Protein AF-A0A526YG05-F1 (afdb_monomer_lite)

Secondary structure (DSSP, 8-state):
--------PPPPEEEEETHHHHHHHS----HHHHHHHHHHTT-EEE-SSSEEEEEPPTT-TT--SHHHHHHHHHHHH-GGGS---PPP--TTS---------

Structure (mmCIF, N/CA/C/O backbone):
data_AF-A0A526YG05-F1
#
_entry.id   AF-A0A526YG05-F1
#
loop_
_atom_site.group_PDB
_atom_site.id
_atom_site.type_symbol
_atom_site.label_atom_id
_atom_site.label_alt_id
_atom_site.label_comp_id
_atom_site.label_asym_id
_atom_site.label_entity_id
_atom_site.label_seq_id
_atom_site.pdbx_PDB_ins_code
_atom_site.Cartn_x
_atom_site.Cartn_y
_atom_site.Cartn_z
_atom_site.occupancy
_atom_site.B_iso_or_equiv
_atom_site.auth_seq_id
_atom_site.auth_comp_id
_atom_site.auth_asym_id
_atom_site.auth_atom_id
_atom_site.pdbx_PDB_model_num
ATOM 1 N N . THR A 1 1 ? 12.197 -4.692 -39.256 1.00 62.41 1 THR A N 1
ATOM 2 C CA . THR A 1 1 ? 12.062 -3.324 -38.724 1.00 62.41 1 THR A CA 1
ATOM 3 C C . THR A 1 1 ? 12.795 -3.284 -37.409 1.00 62.41 1 THR A C 1
ATOM 5 O O . THR A 1 1 ? 12.366 -3.948 -36.477 1.00 62.41 1 THR A O 1
ATOM 8 N N . GLU A 1 2 ? 13.958 -2.645 -37.375 1.00 64.94 2 GLU A N 1
ATOM 9 C CA . GLU A 1 2 ? 14.786 -2.554 -36.171 1.00 64.94 2 GLU A CA 1
ATOM 10 C C . GLU A 1 2 ? 14.301 -1.355 -35.351 1.00 64.94 2 GLU A C 1
ATOM 12 O O . GLU A 1 2 ? 14.252 -0.232 -35.853 1.00 64.94 2 GLU A O 1
ATOM 17 N N . VAL A 1 3 ? 13.844 -1.601 -34.123 1.00 72.06 3 VAL A N 1
ATOM 18 C CA . VAL A 1 3 ? 13.424 -0.527 -33.219 1.00 72.06 3 VAL A CA 1
ATOM 19 C C . VAL A 1 3 ? 14.682 0.028 -32.562 1.00 72.06 3 VAL A C 1
ATOM 21 O O . VAL A 1 3 ? 15.208 -0.556 -31.619 1.00 72.06 3 VAL A O 1
ATOM 24 N N . VAL A 1 4 ? 15.177 1.151 -33.077 1.00 72.75 4 VAL A N 1
ATOM 25 C CA . VAL A 1 4 ? 16.308 1.877 -32.491 1.00 72.75 4 VAL A CA 1
ATOM 26 C C . VAL A 1 4 ? 15.755 2.878 -31.466 1.00 72.75 4 VAL A C 1
ATOM 28 O O . VAL A 1 4 ? 14.935 3.720 -31.822 1.00 72.75 4 VAL A O 1
ATOM 31 N N . GLY A 1 5 ? 16.170 2.784 -30.194 1.00 71.69 5 GLY A N 1
ATOM 32 C CA . GLY A 1 5 ? 15.855 3.784 -29.154 1.00 71.69 5 GLY A CA 1
ATOM 33 C C . GLY A 1 5 ? 14.819 3.405 -28.082 1.00 71.69 5 GLY A C 1
ATOM 34 O O . GLY A 1 5 ? 14.481 4.249 -27.255 1.00 71.69 5 GLY A O 1
ATOM 35 N N . TYR A 1 6 ? 14.320 2.164 -28.037 1.00 74.38 6 TYR A N 1
ATOM 36 C CA . TYR A 1 6 ? 13.454 1.724 -26.933 1.00 74.38 6 TYR A CA 1
ATOM 37 C C . TYR A 1 6 ? 14.284 1.384 -25.683 1.00 74.38 6 TYR A C 1
ATOM 39 O O . TYR A 1 6 ? 14.960 0.360 -25.643 1.00 74.38 6 TYR A O 1
ATOM 47 N N . ALA A 1 7 ? 14.220 2.235 -24.656 1.00 70.88 7 ALA A N 1
ATOM 48 C CA . ALA A 1 7 ? 14.976 2.075 -23.407 1.00 70.88 7 ALA A CA 1
ATOM 49 C C . ALA A 1 7 ? 14.330 1.114 -22.381 1.00 70.88 7 ALA A C 1
ATOM 51 O O . ALA A 1 7 ? 14.870 0.927 -21.293 1.00 70.88 7 ALA A O 1
ATOM 52 N N . GLY A 1 8 ? 13.193 0.485 -22.704 1.00 71.75 8 GLY A N 1
ATOM 53 C CA . GLY A 1 8 ? 12.417 -0.285 -21.727 1.00 71.75 8 GLY A CA 1
ATOM 54 C C . GLY A 1 8 ? 11.629 0.602 -20.759 1.00 71.75 8 GLY A C 1
ATOM 55 O O . GLY A 1 8 ? 11.877 1.797 -20.624 1.00 71.75 8 GLY A O 1
ATOM 56 N N . HIS A 1 9 ? 10.639 0.014 -20.088 1.00 76.62 9 HIS A N 1
ATOM 57 C CA . HIS A 1 9 ? 9.933 0.667 -18.986 1.00 76.62 9 HIS A CA 1
ATOM 58 C C . HIS A 1 9 ? 10.648 0.354 -17.666 1.00 76.62 9 HIS A C 1
ATOM 60 O O . HIS A 1 9 ? 10.684 -0.805 -17.245 1.00 76.62 9 HIS A O 1
ATOM 66 N N . ALA A 1 10 ? 11.170 1.380 -16.992 1.00 84.00 10 ALA A N 1
ATOM 67 C CA . ALA A 1 10 ? 11.683 1.246 -15.633 1.00 84.00 10 ALA A CA 1
ATOM 68 C C . ALA A 1 10 ? 10.510 1.277 -14.631 1.00 84.00 10 ALA A C 1
ATOM 70 O O . ALA A 1 10 ? 9.753 2.250 -14.624 1.00 84.00 10 ALA A O 1
ATOM 71 N N . PRO A 1 11 ? 10.315 0.235 -13.804 1.00 86.06 11 PRO A N 1
ATOM 72 C CA . PRO A 1 11 ? 9.253 0.232 -12.805 1.00 86.06 11 PRO A CA 1
ATOM 73 C C . PRO A 1 11 ? 9.500 1.304 -11.740 1.00 86.06 11 PRO A C 1
ATOM 75 O O . PRO A 1 11 ? 10.615 1.449 -11.238 1.00 86.06 11 PRO A O 1
ATOM 78 N N . LYS A 1 12 ? 8.444 2.040 -11.376 1.00 94.12 12 LYS A N 1
ATOM 79 C CA . LYS A 1 12 ? 8.478 2.975 -10.247 1.00 94.12 12 LYS A CA 1
ATOM 80 C C . LYS A 1 12 ? 8.687 2.178 -8.958 1.00 94.12 12 LYS A C 1
ATOM 82 O O . LYS A 1 12 ? 7.982 1.196 -8.731 1.00 94.12 12 LYS A O 1
ATOM 87 N N . ILE A 1 13 ? 9.640 2.599 -8.130 1.00 96.38 13 ILE A N 1
ATOM 88 C CA . ILE A 1 13 ? 9.919 1.988 -6.828 1.00 96.38 13 ILE A CA 1
ATOM 89 C C . ILE A 1 13 ? 9.451 2.933 -5.727 1.00 96.38 13 ILE A C 1
ATOM 91 O O . ILE A 1 13 ? 9.874 4.087 -5.679 1.00 96.38 13 ILE A O 1
ATOM 95 N N . VAL A 1 14 ? 8.606 2.431 -4.832 1.00 96.75 14 VAL A N 1
ATOM 96 C CA . VAL A 1 14 ? 8.109 3.168 -3.669 1.00 96.75 14 VAL A CA 1
ATOM 97 C C . VAL A 1 14 ? 8.739 2.591 -2.409 1.00 96.75 14 VAL A C 1
ATOM 99 O O . VAL A 1 14 ? 8.623 1.397 -2.142 1.00 96.75 14 VAL A O 1
ATOM 102 N N . SER A 1 15 ? 9.392 3.441 -1.616 1.00 97.00 15 SER A N 1
ATOM 103 C CA . SER A 1 15 ? 9.849 3.061 -0.279 1.00 97.00 15 SER A CA 1
ATOM 104 C C . SER A 1 15 ? 8.658 3.047 0.678 1.00 97.00 15 SER A C 1
ATOM 106 O O . SER A 1 15 ? 7.998 4.069 0.881 1.00 97.00 15 SER A O 1
ATOM 108 N N . PHE A 1 16 ? 8.365 1.879 1.240 1.00 97.00 16 PHE A N 1
ATOM 109 C CA . PHE A 1 16 ? 7.153 1.610 1.997 1.00 97.00 16 PHE A CA 1
ATOM 110 C C . PHE A 1 16 ? 7.477 1.120 3.415 1.00 97.00 16 PHE A C 1
ATOM 112 O O . PHE A 1 16 ? 7.790 -0.056 3.612 1.00 97.00 16 PHE A O 1
ATOM 119 N N . PRO A 1 17 ? 7.410 2.010 4.422 1.00 96.19 17 PRO A N 1
ATOM 120 C CA . PRO A 1 17 ? 7.430 1.612 5.823 1.00 96.19 17 PRO A CA 1
ATOM 121 C C . PRO A 1 17 ? 6.120 0.910 6.184 1.00 96.19 17 PRO A C 1
ATOM 123 O O . PRO A 1 17 ? 5.048 1.501 6.069 1.00 96.19 17 PRO A O 1
ATOM 126 N N . LEU A 1 18 ? 6.187 -0.325 6.673 1.00 92.56 18 LEU A N 1
ATOM 127 C CA . LEU A 1 18 ? 4.999 -1.119 7.013 1.00 92.56 18 LEU A CA 1
ATOM 128 C C . LEU A 1 18 ? 4.209 -0.518 8.188 1.00 92.56 18 LEU A C 1
ATOM 130 O O . LEU A 1 18 ? 2.995 -0.690 8.285 1.00 92.56 18 LEU A O 1
ATOM 134 N N . SER A 1 19 ? 4.869 0.288 9.023 1.00 94.50 19 SER A N 1
ATOM 135 C CA . SER A 1 19 ? 4.230 1.082 10.078 1.00 94.50 19 SER A CA 1
ATOM 136 C C . SER A 1 19 ? 3.233 2.127 9.552 1.00 94.50 19 SER A C 1
ATOM 138 O O . SER A 1 19 ? 2.358 2.568 10.300 1.00 94.50 19 SER A O 1
ATOM 140 N N . GLU A 1 20 ? 3.307 2.505 8.271 1.00 94.81 20 GLU A N 1
ATOM 141 C CA . GLU A 1 20 ? 2.377 3.453 7.649 1.00 94.81 20 GLU A CA 1
ATOM 142 C C . GLU A 1 20 ? 0.952 2.917 7.581 1.00 94.81 20 GLU A C 1
ATOM 144 O O . GLU A 1 20 ? 0.015 3.708 7.691 1.00 94.81 20 GLU A O 1
ATOM 149 N N . VAL A 1 21 ? 0.784 1.594 7.471 1.00 93.25 21 VAL A N 1
ATOM 150 C CA . VAL A 1 21 ? -0.534 0.948 7.462 1.00 93.25 21 VAL A CA 1
ATOM 151 C C . VAL A 1 21 ? -1.279 1.306 8.743 1.00 93.25 21 VAL A C 1
ATOM 153 O O . VAL A 1 21 ? -2.333 1.940 8.696 1.00 93.25 21 VAL A O 1
ATOM 156 N N . ARG A 1 22 ? -0.677 1.017 9.900 1.00 92.00 22 ARG A N 1
ATOM 157 C CA . ARG A 1 22 ? -1.242 1.363 11.208 1.00 92.00 22 ARG A CA 1
ATOM 158 C C . ARG A 1 22 ? -1.374 2.871 11.401 1.00 92.00 22 ARG A C 1
ATOM 160 O O . ARG A 1 22 ? -2.377 3.331 11.936 1.00 92.00 22 ARG A O 1
ATOM 167 N N . ARG A 1 23 ? -0.380 3.653 10.968 1.00 93.00 23 ARG A N 1
ATOM 168 C CA . ARG A 1 23 ? -0.372 5.115 11.140 1.00 93.00 23 ARG A CA 1
ATOM 169 C C . ARG A 1 23 ? -1.534 5.803 10.420 1.00 93.00 23 ARG A C 1
ATOM 171 O O . ARG A 1 23 ? -2.080 6.761 10.956 1.00 93.00 23 ARG A O 1
ATOM 178 N N . LEU A 1 24 ? -1.863 5.363 9.206 1.00 91.50 24 LEU A N 1
ATOM 179 C CA . LEU A 1 24 ? -2.880 6.000 8.363 1.00 91.50 24 LEU A CA 1
ATOM 180 C C . LEU A 1 24 ? -4.289 5.450 8.592 1.00 91.50 24 LEU A C 1
ATOM 182 O O . LEU A 1 24 ? -5.255 6.172 8.376 1.00 91.50 24 LEU A O 1
ATOM 186 N N . THR A 1 25 ? -4.408 4.195 9.023 1.00 88.25 25 THR A N 1
ATOM 187 C CA . THR A 1 25 ? -5.703 3.494 9.090 1.00 88.25 25 THR A CA 1
ATOM 188 C C . THR A 1 25 ? -6.148 3.227 10.521 1.00 88.25 25 THR A C 1
ATOM 190 O O . THR A 1 25 ? -7.324 3.000 10.769 1.00 88.25 25 THR A O 1
ATOM 193 N N . GLY A 1 26 ? -5.221 3.255 11.481 1.00 87.31 26 GLY A N 1
ATOM 194 C CA . GLY A 1 26 ? -5.480 2.860 12.863 1.00 87.31 26 GLY A CA 1
ATOM 195 C C . GLY A 1 26 ? -5.592 1.346 13.071 1.00 87.31 26 GLY A C 1
ATOM 196 O O . GLY A 1 26 ? -5.722 0.921 14.218 1.00 87.31 26 GLY A O 1
ATOM 197 N N . THR A 1 27 ? -5.497 0.538 12.010 1.00 85.50 27 TH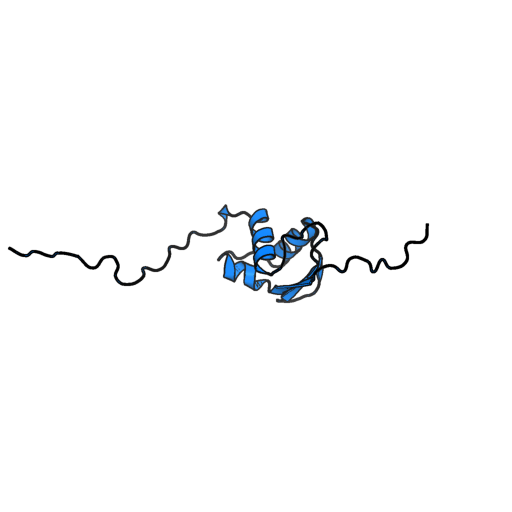R A N 1
ATOM 198 C CA . THR A 1 27 ? -5.640 -0.923 12.060 1.00 85.50 27 THR A CA 1
ATOM 199 C C . THR A 1 27 ? -4.277 -1.608 11.984 1.00 85.50 27 THR A C 1
ATOM 201 O O . THR A 1 27 ? -3.388 -1.204 11.232 1.00 85.50 27 THR A O 1
ATOM 204 N N . GLU A 1 28 ? -4.098 -2.656 12.786 1.00 87.50 28 GLU A N 1
ATOM 205 C CA . GLU A 1 28 ? -2.875 -3.454 12.802 1.00 87.50 28 GLU A CA 1
ATOM 206 C C . GLU A 1 28 ? -3.013 -4.621 11.820 1.00 87.50 28 GLU A C 1
ATOM 208 O O . GLU A 1 28 ? -3.743 -5.574 12.078 1.00 87.50 28 GLU A O 1
ATOM 213 N N . VAL A 1 29 ? -2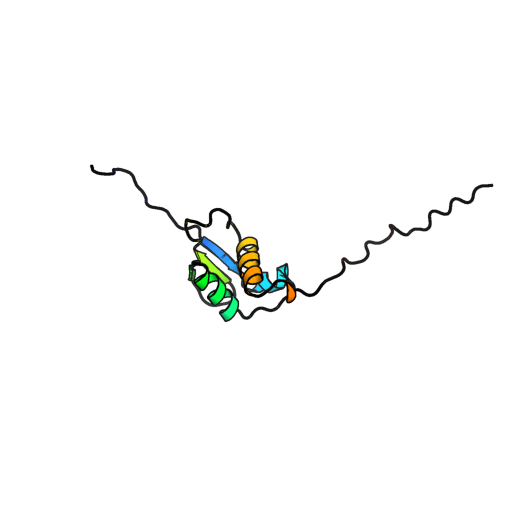.322 -4.528 10.682 1.00 89.44 29 VAL A N 1
ATOM 214 C CA . VAL A 1 29 ? -2.241 -5.609 9.692 1.00 89.44 29 VAL A CA 1
ATOM 215 C C . VAL A 1 29 ? -0.860 -6.253 9.800 1.00 89.44 29 VAL A C 1
ATOM 217 O O . VAL A 1 29 ?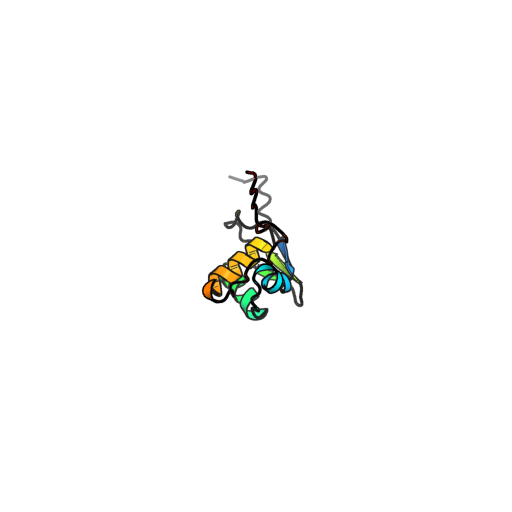 0.142 -5.530 9.745 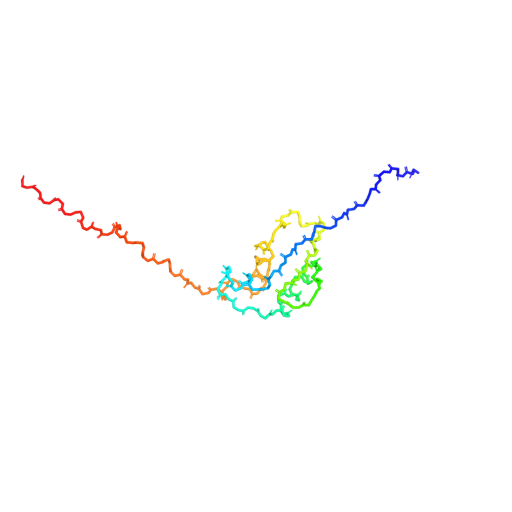1.00 89.44 29 VAL A O 1
ATOM 220 N N . PRO A 1 30 ? -0.767 -7.588 9.938 1.00 92.62 30 PRO A N 1
ATOM 221 C CA . PRO A 1 30 ? 0.509 -8.286 9.925 1.00 92.62 30 PRO A CA 1
ATOM 222 C C . PRO A 1 30 ? 1.346 -7.921 8.694 1.00 92.62 30 PRO A C 1
ATOM 224 O O . PRO A 1 30 ? 0.836 -7.799 7.576 1.00 92.62 30 PRO A O 1
ATOM 227 N N . MET A 1 31 ? 2.658 -7.778 8.891 1.00 91.62 31 MET A N 1
ATOM 228 C CA . MET A 1 31 ? 3.593 -7.435 7.813 1.00 91.62 31 MET A CA 1
ATOM 229 C C . MET A 1 31 ? 3.510 -8.453 6.671 1.00 91.62 31 MET A C 1
ATOM 231 O O . MET A 1 31 ? 3.364 -8.072 5.514 1.00 91.62 31 MET A O 1
ATOM 235 N N . GLU A 1 32 ? 3.523 -9.747 6.999 1.00 93.44 32 GLU A N 1
ATOM 236 C CA . GLU A 1 32 ? 3.416 -10.834 6.020 1.00 93.44 32 GLU A CA 1
ATOM 237 C C . GLU A 1 32 ? 2.125 -10.754 5.198 1.00 93.44 32 GLU A C 1
ATOM 239 O O . GLU A 1 32 ? 2.154 -10.940 3.983 1.00 93.44 32 GLU A O 1
ATOM 244 N N . GLU A 1 33 ? 1.005 -10.416 5.840 1.00 94.12 33 GLU A N 1
ATOM 245 C CA . GLU A 1 33 ? -0.282 -10.260 5.165 1.00 94.12 33 GLU A CA 1
ATOM 246 C C . GLU A 1 33 ? -0.265 -9.066 4.205 1.00 94.12 33 GLU A C 1
ATOM 248 O O . GLU A 1 33 ? -0.640 -9.208 3.041 1.00 94.12 33 GLU A O 1
ATOM 253 N N . SER A 1 34 ? 0.250 -7.915 4.648 1.00 94.62 34 SER A N 1
ATOM 254 C CA . SER A 1 34 ? 0.379 -6.717 3.807 1.00 94.62 34 SER A CA 1
ATOM 255 C C . SER A 1 34 ? 1.223 -6.996 2.557 1.00 94.62 34 SER A C 1
ATOM 257 O O . SER A 1 34 ? 0.833 -6.658 1.437 1.00 94.62 34 SER A O 1
ATOM 259 N N . LEU A 1 35 ? 2.364 -7.670 2.728 1.00 95.38 35 LEU A N 1
ATOM 260 C CA . LEU A 1 35 ? 3.252 -8.044 1.626 1.00 95.38 35 LEU A CA 1
ATOM 261 C C . LEU A 1 35 ? 2.612 -9.080 0.694 1.00 95.38 35 LEU A C 1
ATOM 263 O O . LEU A 1 35 ? 2.754 -8.977 -0.528 1.00 95.38 35 LEU A O 1
ATOM 267 N N . ALA A 1 36 ? 1.876 -10.051 1.241 1.00 96.25 36 ALA A N 1
ATOM 268 C CA . ALA A 1 36 ? 1.151 -11.041 0.455 1.00 96.25 36 ALA A CA 1
ATOM 269 C C . ALA A 1 36 ? 0.039 -10.396 -0.386 1.00 96.25 36 ALA A C 1
ATOM 271 O O . ALA A 1 36 ? -0.111 -10.738 -1.560 1.00 96.25 36 ALA A O 1
ATOM 272 N N . ILE A 1 37 ? -0.706 -9.438 0.174 1.00 96.12 37 ILE A N 1
ATOM 273 C CA . ILE A 1 37 ? -1.736 -8.679 -0.546 1.00 96.12 37 ILE A CA 1
ATOM 274 C C . ILE A 1 37 ? -1.115 -7.923 -1.722 1.00 96.12 37 ILE A C 1
ATOM 276 O O . ILE A 1 37 ? -1.544 -8.107 -2.863 1.00 96.12 37 ILE A O 1
ATOM 280 N N . LEU A 1 38 ? -0.073 -7.127 -1.466 1.00 96.69 38 LEU A N 1
ATOM 281 C CA . LEU A 1 38 ? 0.618 -6.364 -2.508 1.00 96.69 38 LEU A CA 1
ATOM 282 C C . LEU A 1 38 ? 1.172 -7.286 -3.604 1.00 96.69 38 LEU A C 1
ATOM 284 O O . LEU A 1 38 ? 0.979 -7.023 -4.792 1.00 96.69 38 LEU A O 1
ATOM 288 N N . SER A 1 39 ? 1.766 -8.418 -3.220 1.00 97.06 39 SER A N 1
ATOM 289 C CA . SER A 1 39 ? 2.272 -9.412 -4.174 1.00 97.06 39 SER A CA 1
ATOM 290 C C . SER A 1 39 ? 1.161 -9.993 -5.054 1.00 97.06 39 SER A C 1
ATOM 292 O O . SER A 1 39 ? 1.325 -10.122 -6.267 1.00 97.06 39 SER A O 1
ATOM 294 N N . ARG A 1 40 ? -0.008 -10.300 -4.475 1.00 97.31 40 ARG A N 1
ATOM 295 C CA . ARG A 1 40 ? -1.175 -10.819 -5.213 1.00 97.31 40 ARG A CA 1
ATOM 296 C C . ARG A 1 40 ? -1.777 -9.797 -6.175 1.00 97.31 40 ARG A C 1
ATOM 298 O O . ARG A 1 40 ? -2.318 -10.191 -7.203 1.00 97.31 40 ARG A O 1
ATOM 305 N N . LEU A 1 41 ? -1.674 -8.509 -5.858 1.00 96.56 41 LEU A N 1
ATOM 306 C CA . LEU A 1 41 ? -2.102 -7.40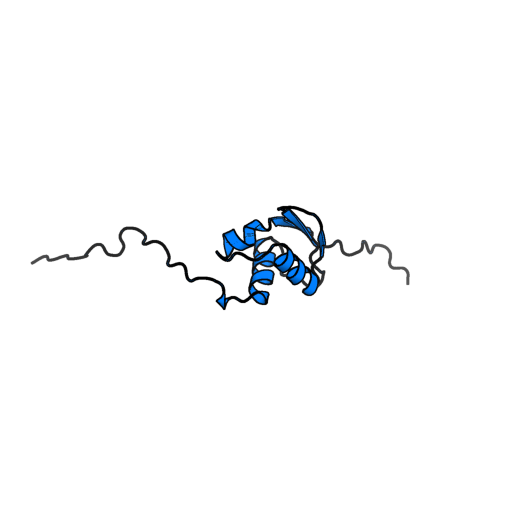6 -6.724 1.00 96.56 41 LEU A CA 1
ATOM 307 C C . LEU A 1 41 ? -1.095 -7.093 -7.848 1.00 96.56 41 LEU A C 1
ATOM 309 O O . LEU A 1 41 ? -1.372 -6.256 -8.708 1.00 96.56 41 LEU A O 1
ATOM 313 N N . GLY A 1 42 ? 0.052 -7.778 -7.873 1.00 96.38 42 GLY A N 1
ATOM 314 C CA . GLY A 1 42 ? 1.079 -7.633 -8.904 1.00 96.38 42 GLY A CA 1
ATOM 315 C C . GLY A 1 42 ? 2.171 -6.614 -8.578 1.00 96.38 42 GLY A C 1
ATOM 316 O O . GLY A 1 42 ? 3.033 -6.372 -9.425 1.00 96.38 42 GLY A O 1
ATOM 317 N N . PHE A 1 43 ? 2.174 -6.042 -7.371 1.00 97.19 43 PHE A N 1
ATOM 318 C CA . PHE A 1 43 ? 3.330 -5.304 -6.867 1.00 97.19 43 PHE A CA 1
ATOM 319 C C . PHE A 1 43 ? 4.456 -6.273 -6.508 1.00 97.19 43 PHE A C 1
ATOM 321 O O . PHE A 1 43 ? 4.216 -7.444 -6.217 1.00 97.19 43 PHE A O 1
ATOM 328 N N . LYS A 1 44 ? 5.698 -5.788 -6.508 1.00 96.62 44 LYS A N 1
ATOM 329 C CA . LYS A 1 44 ? 6.856 -6.597 -6.104 1.00 96.62 44 LYS A CA 1
ATOM 330 C C . LYS A 1 44 ? 7.532 -5.959 -4.897 1.00 96.62 44 LYS A C 1
ATOM 332 O O . LYS A 1 44 ? 8.361 -5.069 -5.089 1.00 96.62 44 LYS A O 1
ATOM 337 N N . PRO A 1 45 ? 7.139 -6.331 -3.670 1.00 95.81 45 PRO A N 1
ATOM 338 C CA . PRO A 1 45 ? 7.866 -5.918 -2.484 1.00 95.81 45 PRO A CA 1
ATOM 339 C C . PRO A 1 45 ? 9.200 -6.666 -2.389 1.00 95.81 45 PRO A C 1
ATOM 341 O O . PRO A 1 45 ? 9.252 -7.889 -2.493 1.00 95.81 45 PRO A O 1
ATOM 344 N N . GLU A 1 46 ? 10.272 -5.922 -2.159 1.00 94.31 46 GLU A N 1
ATOM 345 C CA . GLU A 1 46 ? 11.631 -6.415 -1.983 1.00 94.31 46 GLU A CA 1
ATOM 346 C C . GLU A 1 46 ? 12.244 -5.809 -0.716 1.00 94.31 46 GLU A C 1
ATOM 348 O O . GLU A 1 46 ? 12.121 -4.610 -0.446 1.00 94.31 46 GLU A O 1
ATOM 353 N N . GLY A 1 47 ? 12.934 -6.646 0.057 1.00 88.31 47 GLY A N 1
ATOM 354 C CA . GLY A 1 47 ? 13.571 -6.263 1.315 1.00 88.31 47 GLY A CA 1
ATOM 355 C C . GLY A 1 47 ? 13.024 -7.027 2.517 1.00 88.31 47 GLY A C 1
ATOM 356 O O . GLY A 1 47 ? 12.064 -7.789 2.418 1.00 88.31 47 GLY A O 1
ATOM 357 N N . ALA A 1 48 ? 13.679 -6.828 3.656 1.00 78.81 48 ALA A N 1
ATOM 358 C CA . ALA A 1 48 ? 13.298 -7.396 4.940 1.00 78.81 48 ALA A CA 1
ATOM 359 C C . ALA A 1 48 ? 13.430 -6.321 6.026 1.00 78.81 48 ALA A C 1
ATOM 361 O O . ALA A 1 48 ? 14.344 -5.497 5.972 1.00 78.81 48 ALA A O 1
ATOM 362 N N . GLY A 1 49 ? 12.531 -6.352 7.011 1.00 86.50 49 GLY A N 1
ATOM 363 C CA . GLY A 1 49 ? 12.469 -5.379 8.103 1.00 86.50 49 GLY A CA 1
ATOM 364 C C . GLY A 1 49 ? 11.294 -4.410 7.973 1.00 86.50 49 GLY A C 1
ATOM 365 O O . GLY A 1 49 ? 10.305 -4.703 7.305 1.00 86.50 49 GLY A O 1
ATOM 366 N N . ASP A 1 50 ? 11.408 -3.257 8.632 1.00 90.12 50 ASP A N 1
ATOM 367 C CA . ASP A 1 50 ? 10.296 -2.310 8.802 1.00 90.12 50 ASP A CA 1
ATOM 368 C C . ASP A 1 50 ? 9.961 -1.509 7.538 1.00 90.12 50 ASP A C 1
ATOM 370 O O . ASP A 1 50 ? 8.854 -0.984 7.411 1.00 90.12 50 ASP A O 1
ATOM 374 N N . VAL A 1 51 ? 10.913 -1.398 6.608 1.00 95.12 51 VAL A N 1
ATOM 375 C CA . VAL A 1 51 ? 10.774 -0.658 5.350 1.00 95.12 51 VAL A CA 1
ATOM 376 C C . VAL A 1 51 ? 11.140 -1.568 4.190 1.00 95.12 51 VAL A C 1
ATOM 378 O O . VAL A 1 51 ? 12.230 -2.136 4.158 1.00 95.12 51 VAL A O 1
ATOM 381 N N . VAL A 1 52 ? 10.239 -1.667 3.216 1.00 96.19 52 VAL A N 1
ATOM 382 C CA . VAL A 1 52 ? 10.429 -2.450 1.991 1.00 96.19 52 VAL A CA 1
ATOM 383 C C . VAL A 1 52 ? 10.376 -1.545 0.767 1.00 96.19 52 VAL A C 1
ATOM 385 O O . VAL A 1 52 ? 9.733 -0.497 0.781 1.00 96.19 52 VAL A O 1
ATOM 388 N N . ASN A 1 53 ? 11.040 -1.942 -0.312 1.00 97.12 53 ASN A N 1
ATOM 389 C CA . ASN A 1 53 ? 10.914 -1.276 -1.602 1.00 97.12 53 ASN A CA 1
ATOM 390 C C . ASN A 1 53 ? 9.870 -2.012 -2.430 1.00 97.12 53 ASN A C 1
ATOM 392 O O . ASN A 1 53 ? 9.974 -3.216 -2.622 1.00 97.12 53 ASN A O 1
ATOM 396 N N . VAL A 1 54 ? 8.862 -1.306 -2.924 1.00 97.38 54 VAL A N 1
ATOM 397 C CA . VAL A 1 54 ? 7.760 -1.910 -3.671 1.00 97.38 54 VAL A CA 1
ATOM 398 C C . VAL A 1 54 ? 7.814 -1.434 -5.111 1.00 97.38 54 VAL A C 1
ATOM 400 O O . VAL A 1 54 ? 7.656 -0.243 -5.379 1.00 97.38 54 VAL A O 1
ATOM 403 N N . ALA A 1 55 ? 8.028 -2.359 -6.045 1.00 96.81 55 ALA A N 1
ATOM 404 C CA . ALA A 1 55 ? 7.926 -2.052 -7.463 1.00 96.81 55 ALA A CA 1
ATOM 405 C C . ALA A 1 55 ? 6.459 -2.002 -7.898 1.00 96.81 55 ALA A C 1
ATOM 407 O O . ALA A 1 55 ? 5.704 -2.962 -7.705 1.00 96.81 55 ALA A O 1
ATOM 408 N N . VAL A 1 56 ? 6.077 -0.886 -8.511 1.00 96.94 56 VAL A N 1
ATOM 409 C CA . VAL A 1 56 ? 4.737 -0.640 -9.040 1.00 96.94 56 VAL A CA 1
ATOM 410 C C . VAL A 1 56 ? 4.616 -1.272 -10.432 1.00 96.94 56 VAL A C 1
ATOM 412 O O . VAL A 1 56 ? 5.479 -1.040 -11.290 1.00 96.94 56 VAL A O 1
ATOM 415 N N . PRO A 1 57 ? 3.569 -2.076 -10.691 1.00 95.25 57 PRO A N 1
ATOM 416 C CA . PRO A 1 57 ? 3.343 -2.647 -12.010 1.00 95.25 57 PRO A CA 1
ATOM 417 C C . PRO A 1 57 ? 2.968 -1.558 -13.024 1.00 95.25 57 PRO A C 1
ATOM 419 O O . PRO A 1 57 ? 2.285 -0.590 -12.702 1.00 95.25 57 PRO A O 1
ATOM 422 N N . SER A 1 58 ? 3.380 -1.727 -14.282 1.00 93.31 58 SER A N 1
ATOM 423 C CA . SER A 1 58 ? 3.261 -0.689 -15.321 1.00 93.31 58 SER A CA 1
ATOM 424 C C . SER A 1 58 ? 1.823 -0.261 -15.643 1.00 93.31 58 SER A C 1
ATOM 426 O O . SER A 1 58 ? 1.613 0.830 -16.162 1.00 93.31 58 SER A O 1
ATOM 428 N N . TRP A 1 59 ? 0.829 -1.100 -15.338 1.00 93.88 59 TRP A N 1
ATOM 429 C CA . TRP A 1 59 ? -0.594 -0.805 -15.543 1.00 93.88 59 TRP A CA 1
ATOM 430 C C . TRP A 1 59 ? -1.252 -0.073 -14.363 1.00 93.88 59 TRP A C 1
ATOM 432 O O . TRP A 1 59 ? -2.462 0.143 -14.395 1.00 93.88 59 TRP A O 1
ATOM 442 N N . ARG A 1 60 ? -0.483 0.300 -13.329 1.00 95.06 60 ARG A N 1
ATOM 443 C CA . ARG A 1 60 ? -0.940 1.061 -12.154 1.00 95.06 60 ARG A CA 1
ATOM 444 C C . ARG A 1 60 ? -0.326 2.466 -12.113 1.00 95.06 60 ARG A C 1
ATOM 446 O O . ARG A 1 60 ? 0.500 2.752 -11.246 1.00 95.06 60 ARG A O 1
ATOM 453 N N . PRO A 1 61 ? -0.677 3.356 -13.062 1.00 92.69 61 PRO A N 1
ATOM 454 C CA . PRO A 1 61 ? -0.176 4.732 -13.070 1.00 92.69 61 PRO A CA 1
ATOM 455 C C . PRO A 1 61 ? -0.734 5.575 -11.911 1.00 92.69 61 PRO A C 1
ATOM 457 O O . PRO A 1 61 ? -0.192 6.637 -11.624 1.00 92.69 61 PRO A O 1
ATOM 460 N N . ASP A 1 62 ? -1.803 5.100 -11.269 1.00 94.56 62 ASP A N 1
ATOM 461 C CA . ASP A 1 62 ? -2.482 5.690 -10.115 1.00 94.56 62 ASP A CA 1
ATOM 462 C C . ASP A 1 62 ? -1.689 5.574 -8.805 1.00 94.56 62 ASP A C 1
ATOM 464 O O . ASP A 1 62 ? -2.014 6.259 -7.845 1.00 94.56 62 ASP A O 1
ATOM 468 N N . VAL A 1 63 ? -0.641 4.745 -8.766 1.00 95.69 63 VAL A N 1
ATOM 469 C CA . VAL A 1 63 ? 0.181 4.538 -7.569 1.00 95.69 63 VAL A CA 1
ATOM 470 C C . VAL A 1 63 ? 1.463 5.359 -7.667 1.00 95.69 63 VAL A C 1
ATOM 472 O O . VAL A 1 63 ? 2.292 5.167 -8.568 1.00 95.69 63 VAL A O 1
ATOM 475 N N . ASP A 1 64 ? 1.657 6.271 -6.719 1.00 92.38 64 ASP A N 1
ATOM 476 C CA . ASP A 1 64 ? 2.824 7.153 -6.657 1.00 92.38 64 ASP A CA 1
ATOM 477 C C . ASP A 1 64 ? 3.565 7.079 -5.322 1.00 92.38 64 ASP A C 1
ATOM 479 O O . ASP A 1 64 ? 4.789 7.207 -5.282 1.00 92.38 64 ASP A O 1
ATOM 483 N N . GLY A 1 65 ? 2.855 6.809 -4.229 1.00 94.62 65 GLY A N 1
ATOM 484 C CA . GLY A 1 65 ? 3.425 6.862 -2.895 1.00 94.62 65 GLY A CA 1
ATOM 485 C C . GLY A 1 65 ? 2.934 5.788 -1.938 1.00 94.62 65 GLY A C 1
ATOM 486 O O . GLY A 1 65 ? 2.145 4.899 -2.247 1.00 94.62 65 GLY A O 1
ATOM 487 N N . LYS A 1 66 ? 3.436 5.898 -0.707 1.00 96.31 66 LYS A N 1
ATOM 488 C CA . LYS A 1 66 ? 3.124 4.980 0.394 1.00 96.31 66 LYS A CA 1
ATOM 489 C C . LYS A 1 66 ? 1.635 4.941 0.745 1.00 96.31 66 LYS A C 1
ATOM 491 O O . LYS A 1 66 ? 1.148 3.888 1.128 1.00 96.31 66 LYS A O 1
ATOM 496 N N . ALA A 1 67 ? 0.930 6.068 0.621 1.00 96.25 67 ALA A N 1
ATOM 497 C CA . ALA A 1 67 ? -0.494 6.149 0.945 1.00 96.25 67 ALA A CA 1
ATOM 498 C C . ALA A 1 67 ? -1.335 5.286 -0.006 1.00 96.25 67 ALA A C 1
ATOM 500 O O . ALA A 1 67 ? -2.196 4.552 0.463 1.00 96.25 67 ALA A O 1
ATOM 501 N N . ASP A 1 68 ? -1.003 5.291 -1.298 1.00 96.81 68 ASP A N 1
ATOM 502 C CA . ASP A 1 68 ? -1.679 4.468 -2.305 1.00 96.81 68 ASP A CA 1
ATOM 503 C C . ASP A 1 68 ? -1.468 2.975 -2.008 1.00 96.81 68 ASP A C 1
ATOM 505 O O . ASP A 1 68 ? -2.399 2.181 -2.059 1.00 96.81 68 ASP A O 1
ATOM 509 N N . LEU A 1 69 ? -0.258 2.581 -1.590 1.00 96.75 69 LEU A N 1
ATOM 510 C CA . LEU A 1 69 ? 0.004 1.204 -1.152 1.00 96.75 69 LEU A CA 1
ATOM 511 C C . LEU A 1 69 ? -0.802 0.823 0.100 1.00 96.75 69 LEU A C 1
ATOM 513 O O . LEU A 1 69 ? -1.276 -0.309 0.195 1.00 96.75 69 LEU A O 1
ATOM 517 N N . VAL A 1 70 ? -0.979 1.747 1.051 1.00 96.19 70 VAL A N 1
ATOM 518 C CA . VAL A 1 70 ? -1.843 1.5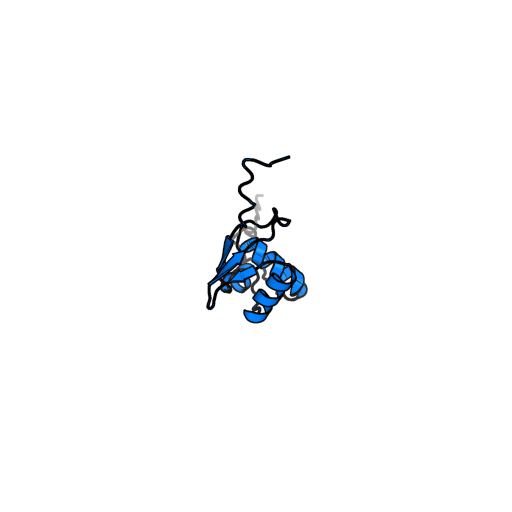17 2.221 1.00 96.19 70 VAL A CA 1
ATOM 519 C C . VAL A 1 70 ? -3.304 1.358 1.803 1.00 96.19 70 VAL A C 1
ATOM 521 O O . VAL A 1 70 ? -3.976 0.465 2.318 1.00 96.19 70 VAL A O 1
ATOM 524 N N . GLU A 1 71 ? -3.790 2.169 0.861 1.00 95.25 71 GLU A N 1
ATOM 525 C CA . GLU A 1 71 ? -5.144 2.043 0.314 1.00 95.25 71 GLU A CA 1
ATOM 526 C C . GLU A 1 71 ? -5.362 0.657 -0.306 1.00 95.25 71 GLU A C 1
ATOM 528 O O . GLU A 1 71 ? -6.356 -0.003 -0.007 1.00 95.25 71 GLU A O 1
ATOM 533 N N . GLU A 1 72 ? -4.407 0.165 -1.098 1.00 96.06 72 GLU A N 1
ATOM 534 C CA . GLU A 1 72 ? -4.476 -1.167 -1.705 1.00 96.06 72 GLU A CA 1
ATOM 535 C C . GLU A 1 72 ? -4.535 -2.288 -0.664 1.00 96.06 72 GLU A C 1
ATOM 537 O O . GLU A 1 72 ? -5.338 -3.216 -0.799 1.00 96.06 72 GLU A O 1
ATOM 542 N N . VAL A 1 73 ? -3.709 -2.198 0.385 1.00 95.19 73 VAL A N 1
ATOM 543 C CA . VAL A 1 73 ? -3.720 -3.158 1.498 1.00 95.19 73 VAL A CA 1
ATOM 544 C C . VAL A 1 73 ? -5.077 -3.137 2.197 1.00 95.19 73 VAL A C 1
ATOM 546 O O . VAL A 1 73 ? -5.687 -4.190 2.375 1.00 95.19 73 VAL A O 1
ATOM 549 N N . MET A 1 74 ? -5.594 -1.953 2.528 1.00 93.19 74 MET A N 1
ATOM 550 C CA . MET A 1 74 ? -6.878 -1.811 3.220 1.00 93.19 74 MET A CA 1
ATOM 551 C C . MET A 1 74 ? -8.070 -2.241 2.381 1.00 93.19 74 MET A C 1
ATOM 553 O O . MET A 1 74 ? -8.996 -2.858 2.903 1.00 93.19 74 MET A O 1
ATOM 557 N N . ARG A 1 75 ? -8.051 -1.968 1.075 1.00 92.75 75 ARG A N 1
ATOM 558 C CA . ARG A 1 75 ? -9.124 -2.380 0.169 1.00 92.75 75 ARG A CA 1
ATOM 559 C C . ARG A 1 75 ? -9.292 -3.898 0.151 1.00 92.75 75 ARG A C 1
ATOM 561 O O . ARG A 1 75 ? -10.415 -4.374 0.025 1.00 92.75 75 ARG A O 1
ATOM 568 N N . ILE A 1 76 ? -8.194 -4.648 0.263 1.00 94.00 76 ILE A N 1
ATOM 569 C CA . ILE A 1 76 ? -8.222 -6.116 0.282 1.00 94.00 76 ILE A CA 1
ATOM 570 C C . ILE A 1 76 ? -8.424 -6.674 1.693 1.00 94.00 76 ILE A C 1
ATOM 572 O O . ILE A 1 76 ? -9.157 -7.648 1.843 1.00 94.00 76 ILE A O 1
ATOM 576 N N . HIS A 1 77 ? -7.811 -6.072 2.715 1.00 89.44 77 HIS A N 1
ATOM 577 C CA . HIS A 1 77 ? -7.974 -6.492 4.109 1.00 89.44 77 HIS A CA 1
ATOM 578 C C . HIS A 1 77 ? -9.399 -6.233 4.639 1.00 89.44 77 HIS A C 1
ATOM 580 O O . HIS A 1 77 ? -9.902 -6.993 5.463 1.00 89.44 77 HIS A O 1
ATOM 586 N N . GLY A 1 78 ? -10.073 -5.197 4.131 1.00 85.44 78 GLY A N 1
ATOM 587 C CA . GLY A 1 78 ? -11.454 -4.848 4.456 1.00 85.44 78 GLY A CA 1
ATOM 588 C C . GLY A 1 78 ? -11.553 -3.531 5.223 1.00 85.44 78 GLY A C 1
ATOM 589 O O . GLY A 1 78 ? -11.018 -3.390 6.321 1.00 85.44 78 GLY A O 1
ATOM 590 N N . VAL A 1 79 ? -12.297 -2.576 4.659 1.00 75.81 79 VAL A N 1
ATOM 591 C CA . VAL A 1 79 ? -12.542 -1.250 5.262 1.00 75.81 79 VAL A CA 1
ATOM 592 C C . VAL A 1 79 ? -13.353 -1.360 6.557 1.00 75.81 79 VAL A C 1
ATOM 594 O O . VAL A 1 79 ? -13.189 -0.541 7.455 1.00 75.81 79 VAL A O 1
ATOM 597 N N . ASP A 1 80 ? -14.164 -2.410 6.694 1.00 76.56 80 ASP A N 1
ATOM 598 C CA . ASP A 1 80 ? -14.964 -2.679 7.895 1.00 76.56 80 ASP A CA 1
ATOM 599 C C . ASP A 1 80 ? -14.103 -2.908 9.153 1.00 76.56 80 ASP A C 1
ATOM 601 O O . ASP A 1 80 ? -14.586 -2.755 10.273 1.00 76.56 80 ASP A O 1
ATOM 605 N N . ASN A 1 81 ? -12.814 -3.228 8.980 1.00 74.75 81 ASN A N 1
ATOM 606 C CA . ASN A 1 81 ? -11.856 -3.392 10.075 1.00 74.75 81 ASN A CA 1
ATOM 607 C C . ASN A 1 81 ? -11.262 -2.058 10.567 1.00 74.75 81 ASN A C 1
ATOM 609 O O . ASN A 1 81 ? -10.425 -2.055 11.474 1.00 74.75 81 ASN A O 1
ATOM 613 N N . ILE A 1 82 ? -11.652 -0.924 9.978 1.00 74.94 82 ILE A N 1
ATOM 614 C CA . ILE A 1 82 ? -11.208 0.407 10.400 1.00 74.94 82 ILE A CA 1
ATOM 615 C C . ILE A 1 82 ? -12.153 0.924 11.484 1.00 74.94 82 ILE A C 1
ATOM 617 O O . ILE A 1 82 ? -13.325 1.212 11.239 1.00 74.94 82 ILE A O 1
ATOM 621 N N . ALA A 1 83 ? -11.636 1.065 12.706 1.00 78.56 83 ALA A N 1
ATOM 622 C CA . ALA A 1 83 ? -12.421 1.579 13.821 1.00 78.56 83 ALA A CA 1
ATOM 623 C C . ALA A 1 83 ? -12.763 3.069 13.608 1.00 78.56 83 ALA A C 1
ATOM 625 O O . ALA A 1 83 ? -11.855 3.873 13.369 1.00 78.56 83 ALA A O 1
ATOM 626 N N . PRO A 1 84 ? -14.038 3.481 13.744 1.00 80.75 84 PRO A N 1
ATOM 627 C CA . PRO A 1 84 ? -14.406 4.884 13.643 1.00 80.75 84 PRO A CA 1
ATOM 628 C C . PRO A 1 84 ? -13.767 5.673 14.789 1.00 80.75 84 PRO A C 1
ATOM 630 O O . PRO A 1 84 ? -14.045 5.441 15.965 1.00 80.75 84 PRO A O 1
ATOM 633 N N . GLN A 1 85 ? -12.910 6.623 14.432 1.00 81.38 85 GLN A N 1
ATOM 634 C CA . GLN A 1 85 ? -12.269 7.550 15.360 1.00 81.38 85 GLN A CA 1
ATOM 635 C C . GLN A 1 85 ? -12.965 8.911 15.236 1.00 81.38 85 GLN A C 1
ATOM 637 O O . GLN A 1 85 ? -12.811 9.576 14.208 1.00 81.38 85 GLN A O 1
ATOM 642 N N . PRO A 1 86 ? -13.765 9.337 16.231 1.00 82.25 86 PRO A N 1
ATOM 643 C CA . PRO A 1 86 ? -14.355 10.665 16.207 1.00 82.25 86 PRO A CA 1
ATOM 644 C C . PRO A 1 86 ? -13.246 11.716 16.252 1.00 82.25 86 PRO A C 1
ATOM 646 O O . PRO A 1 86 ? -12.282 11.593 17.010 1.00 82.25 86 PRO A O 1
ATOM 649 N N . LEU A 1 87 ? -13.394 12.767 15.445 1.00 82.31 87 LEU A N 1
ATOM 650 C CA . LEU A 1 87 ? -12.504 13.919 15.524 1.00 82.31 87 LEU A CA 1
ATOM 651 C C . LEU A 1 87 ? -12.559 14.493 16.942 1.00 82.31 87 LEU A C 1
ATOM 653 O O . LEU A 1 87 ? -13.635 14.597 17.540 1.00 82.31 87 LEU A O 1
ATOM 657 N N . GLY A 1 88 ? -11.396 14.864 17.476 1.00 81.75 88 GLY A N 1
ATOM 658 C CA . GLY A 1 88 ? -11.332 15.575 18.746 1.00 81.75 88 GLY A CA 1
ATOM 659 C C . GLY A 1 88 ? -12.207 16.824 18.679 1.00 81.75 88 GLY A C 1
ATOM 660 O O . GLY A 1 88 ? -12.250 17.505 17.652 1.00 81.75 88 GLY A O 1
ATOM 661 N N . ALA A 1 89 ? -12.922 17.119 19.762 1.00 77.06 89 ALA A N 1
ATOM 662 C CA . ALA A 1 89 ? -13.658 18.367 19.848 1.00 77.06 89 ALA A CA 1
ATOM 663 C C . ALA A 1 89 ? -12.654 19.521 19.717 1.00 77.06 89 ALA A C 1
ATOM 665 O O . ALA A 1 89 ? -11.797 19.706 20.578 1.00 77.06 89 ALA A O 1
ATOM 666 N N . HIS A 1 90 ? -12.734 20.277 18.625 1.00 70.31 90 HIS A N 1
ATOM 667 C CA . HIS A 1 90 ? -12.063 21.565 18.557 1.00 70.31 90 HIS A CA 1
ATOM 668 C C . HIS A 1 90 ? -12.757 22.496 19.556 1.00 70.31 90 HIS A C 1
ATOM 670 O O . HIS A 1 90 ? -13.990 22.586 19.562 1.00 70.31 90 HIS A O 1
ATOM 676 N N . ASP A 1 91 ? -11.983 23.161 20.414 1.00 65.50 91 ASP A N 1
ATOM 677 C CA . ASP A 1 91 ? -12.532 24.137 21.349 1.00 65.50 91 ASP A CA 1
ATOM 678 C C . ASP A 1 91 ? -13.365 25.196 20.596 1.00 65.50 91 ASP A C 1
ATOM 680 O O . ASP A 1 91 ? -12.902 25.837 19.654 1.00 65.50 91 ASP A O 1
ATOM 684 N N . ALA A 1 92 ? -14.599 25.382 21.074 1.00 62.88 92 ALA A N 1
ATOM 685 C CA . ALA A 1 92 ? -15.424 26.584 20.925 1.00 62.88 92 ALA A CA 1
ATOM 686 C C . ALA A 1 92 ? -16.138 26.898 19.586 1.00 62.88 92 ALA A C 1
ATOM 688 O O . ALA A 1 92 ? -16.167 28.054 19.172 1.00 62.88 92 ALA A O 1
ATOM 689 N N . VAL A 1 93 ? -16.893 25.958 18.998 1.00 57.53 93 VAL A N 1
ATOM 690 C CA . VAL A 1 93 ? -18.059 26.341 18.146 1.00 57.53 93 VAL A CA 1
ATOM 691 C C . VAL A 1 93 ? -19.404 26.320 18.886 1.00 57.53 93 VAL A C 1
ATOM 693 O O . VAL A 1 93 ? -20.384 26.869 18.396 1.00 57.53 93 VAL A O 1
ATOM 696 N N . ASN A 1 94 ? -19.441 25.782 20.111 1.00 58.62 94 ASN A N 1
ATOM 697 C CA . ASN A 1 94 ? -20.630 25.759 20.977 1.00 58.62 94 ASN A CA 1
ATOM 698 C C . ASN A 1 94 ? -20.596 26.831 22.082 1.00 58.62 94 ASN A C 1
ATOM 700 O O . ASN A 1 94 ? -21.210 26.659 23.139 1.00 58.62 94 ASN A O 1
ATOM 704 N N . ALA A 1 95 ? -19.869 27.936 21.885 1.00 62.84 95 ALA A N 1
ATOM 705 C CA . ALA A 1 95 ? -20.027 29.079 22.776 1.00 62.84 95 ALA A CA 1
ATOM 706 C C . ALA A 1 95 ? -21.470 29.583 22.621 1.00 62.84 95 ALA A C 1
ATOM 708 O O . ALA A 1 95 ? -21.884 29.952 21.524 1.00 62.84 95 ALA A O 1
ATOM 709 N N . LYS A 1 96 ? -22.260 29.537 23.701 1.00 64.19 96 LYS A N 1
ATOM 710 C CA . LYS A 1 96 ? -23.644 30.028 23.715 1.00 64.19 96 LYS A CA 1
ATOM 711 C C . LYS A 1 96 ? -23.685 31.454 23.153 1.00 64.19 96 LYS A C 1
ATOM 713 O O . LYS A 1 96 ? -23.299 32.388 23.849 1.00 64.19 96 LYS A O 1
ATOM 718 N N . ILE A 1 97 ? -24.204 31.640 21.940 1.00 65.88 97 ILE A N 1
ATOM 719 C CA . ILE A 1 97 ? -24.586 32.966 21.448 1.00 65.88 97 ILE A CA 1
ATOM 720 C C . ILE A 1 97 ? -25.946 33.280 22.076 1.00 65.88 97 ILE A C 1
ATOM 722 O O . ILE A 1 97 ? -26.996 33.081 21.475 1.00 65.88 97 ILE A O 1
ATOM 726 N N . LEU A 1 98 ? -25.934 33.699 23.340 1.00 64.81 98 LEU A N 1
ATOM 727 C CA . LEU A 1 98 ? -27.075 34.371 23.951 1.00 64.81 98 LEU A CA 1
ATOM 728 C C . LEU A 1 98 ? -26.780 35.866 23.945 1.00 64.81 98 LEU A C 1
ATOM 730 O O . LEU A 1 98 ? -26.268 36.408 24.920 1.00 64.81 98 LEU A O 1
ATOM 734 N N . THR A 1 99 ? -27.121 36.545 22.852 1.00 64.25 99 THR A N 1
ATOM 735 C CA . THR A 1 99 ? -27.413 37.975 22.953 1.00 64.25 99 THR A CA 1
ATOM 736 C C . THR A 1 99 ? -28.852 38.096 23.433 1.00 64.25 99 THR A C 1
ATOM 738 O O . THR A 1 99 ? -29.789 38.052 22.646 1.00 64.25 99 THR A O 1
ATOM 741 N N . VAL A 1 100 ? -29.033 38.212 24.745 1.00 67.19 100 VAL A N 1
ATOM 742 C CA . VAL A 1 100 ? -30.219 38.875 25.295 1.00 67.19 100 VAL A CA 1
ATOM 743 C C . VAL A 1 100 ? -29.878 40.354 25.381 1.00 67.19 100 VAL A C 1
ATOM 745 O O . VAL A 1 100 ? -29.070 40.750 26.216 1.00 67.19 100 VAL A O 1
ATOM 748 N N . LEU A 1 101 ? -30.468 41.161 24.503 1.00 56.47 101 LEU A N 1
ATOM 749 C CA . LEU A 1 101 ? -30.570 42.600 24.711 1.00 56.47 101 LEU A CA 1
ATOM 750 C C . LEU A 1 101 ? -32.037 43.003 24.549 1.00 56.47 101 LEU A C 1
ATOM 752 O O . LEU A 1 101 ? -32.675 42.650 23.558 1.00 56.47 101 LEU A O 1
ATOM 756 N N . GLN A 1 102 ? -32.522 43.635 25.620 1.00 50.88 102 GLN A N 1
ATOM 757 C CA . GLN A 1 102 ? -33.837 44.246 25.819 1.00 50.88 102 GLN A CA 1
ATOM 758 C C . GLN A 1 102 ? -34.185 45.285 24.757 1.00 50.88 102 GLN A C 1
ATOM 760 O O . GLN A 1 102 ? -33.252 45.960 24.269 1.00 50.88 102 GLN A O 1
#

Sequence (102 aa):
TEVVGYAGHAPKIVSFPLSEVRRLTGTEVPMEESLAILSRLGFKPEGAGDVVNVAVPSWRPDVDGKADLVEEVMRIHGVDNIAPQPLGAHDAVNAKILTVLQ

Radius of gyration: 21.95 Å; chains: 1; bounding box: 50×55×64 Å

pLDDT: mean 85.97, std 12.28, range [50.88, 97.38]

Foldseek 3Di:
DDDPPCPDDDFDKEKEFPVVLCVVQVFDDDPVLLCVQCVVVPWDWDDDDRITIITDDPVCPVDDYNVVSSVSSDVVVDSVRRDDDDDDDDPDPPPDPDPDDD